Protein AF-A0A257LWN8-F1 (afdb_monomer)

Mean predicted aligned error: 12.32 Å

pLDDT: mean 83.29, std 18.0, range [47.53, 98.19]

Secondary structure (DSSP, 8-state):
--SSSHHHHHHTTS-----PPPPP----------SS--TT-----TTS-TT--TT--EEEETTEEEE--

Radius of gyration: 31.64 Å; Cα contacts (8 Å, |Δi|>4): 46; chains: 1; bounding box: 56×40×81 Å

Structure (mmCIF, N/CA/C/O backbone):
data_AF-A0A257LWN8-F1
#
_entry.id   AF-A0A257LWN8-F1
#
loop_
_atom_site.group_PDB
_atom_site.id
_atom_site.type_symbol
_atom_site.label_atom_id
_atom_site.label_alt_id
_atom_site.label_comp_id
_atom_site.label_asym_id
_atom_site.label_entity_id
_atom_site.label_seq_id
_atom_site.pdbx_PDB_ins_code
_atom_site.Cartn_x
_atom_site.Cartn_y
_atom_site.Cartn_z
_atom_site.occupancy
_atom_site.B_iso_or_equiv
_atom_site.auth_seq_id
_atom_site.auth_comp_id
_atom_site.auth_asym_id
_atom_site.auth_atom_id
_atom_site.pdbx_PDB_model_num
ATOM 1 N N . MET A 1 1 ? -44.976 30.132 65.076 1.00 52.19 1 MET A N 1
ATOM 2 C CA . MET A 1 1 ? -43.898 30.532 64.134 1.00 52.19 1 MET A CA 1
ATOM 3 C C . MET A 1 1 ? -42.680 29.669 64.414 1.00 52.19 1 MET A C 1
ATOM 5 O O . MET A 1 1 ? -42.444 29.435 65.590 1.00 52.19 1 MET A O 1
ATOM 9 N N . LYS A 1 2 ? -41.893 29.300 63.389 1.00 55.94 2 LYS A N 1
ATOM 10 C CA . LYS A 1 2 ? -40.691 28.432 63.458 1.00 55.94 2 LYS A CA 1
ATOM 11 C C . LYS A 1 2 ? -41.110 26.952 63.480 1.00 55.94 2 LYS A C 1
ATOM 13 O O . LYS A 1 2 ? -41.471 26.454 64.526 1.00 55.94 2 LYS A O 1
ATOM 18 N N . THR A 1 3 ? -41.308 26.282 62.345 1.00 55.31 3 THR A N 1
ATOM 19 C CA . THR A 1 3 ? -40.274 25.385 61.784 1.00 55.31 3 THR A CA 1
ATOM 20 C C . THR A 1 3 ? -40.495 25.036 60.300 1.00 55.31 3 THR A C 1
ATOM 22 O O . THR A 1 3 ? -39.811 24.172 59.775 1.00 55.31 3 THR A O 1
ATOM 25 N N . LEU A 1 4 ? -41.399 25.708 59.576 1.00 53.53 4 LEU A N 1
ATOM 26 C CA . LEU A 1 4 ? -41.772 25.318 58.199 1.00 53.53 4 LEU A CA 1
ATOM 27 C C . LEU A 1 4 ? -40.777 25.762 57.097 1.00 53.53 4 LEU A C 1
ATOM 29 O O . LEU A 1 4 ? -41.001 25.525 55.916 1.00 53.53 4 LEU A O 1
ATOM 33 N N . ARG A 1 5 ? -39.673 26.427 57.463 1.00 52.72 5 ARG A N 1
ATOM 34 C CA . ARG A 1 5 ? -38.714 27.043 56.524 1.00 52.72 5 ARG A CA 1
ATOM 35 C C . ARG A 1 5 ? -37.521 26.185 56.045 1.00 52.72 5 ARG A C 1
ATOM 37 O O . ARG A 1 5 ? -37.006 26.542 54.991 1.00 52.72 5 ARG A O 1
ATOM 44 N N . PRO A 1 6 ? -37.061 25.093 56.698 1.00 52.12 6 PRO A N 1
ATOM 45 C CA . PRO A 1 6 ? -35.903 24.351 56.197 1.00 52.12 6 PRO A CA 1
ATOM 46 C C . PRO A 1 6 ? -36.293 23.324 55.125 1.00 52.12 6 PRO A C 1
ATOM 48 O O . PRO A 1 6 ? -35.451 22.926 54.331 1.00 52.12 6 PRO A O 1
ATOM 51 N N . LEU A 1 7 ? -37.571 22.926 55.060 1.00 48.53 7 LEU A N 1
ATOM 52 C CA . LEU A 1 7 ? -38.035 21.900 54.124 1.00 48.53 7 LEU A CA 1
ATOM 53 C C . LEU A 1 7 ? -38.171 22.438 52.689 1.00 48.53 7 LEU A C 1
ATOM 55 O O . LEU A 1 7 ? -37.865 21.736 51.732 1.00 48.53 7 LEU A O 1
ATOM 59 N N . LEU A 1 8 ? -38.548 23.711 52.534 1.00 49.12 8 LEU A N 1
ATOM 60 C CA . LEU A 1 8 ? -38.677 24.367 51.226 1.00 49.12 8 LEU A CA 1
ATOM 61 C C . LEU A 1 8 ? -37.324 24.705 50.575 1.00 49.12 8 LEU A C 1
ATOM 63 O O . LEU A 1 8 ? -37.254 24.819 49.356 1.00 49.12 8 LEU A O 1
ATOM 67 N N . LEU A 1 9 ? -36.245 24.819 51.360 1.00 47.53 9 LEU A N 1
ATOM 68 C CA . LEU A 1 9 ? -34.895 25.060 50.834 1.00 47.53 9 LEU A CA 1
ATOM 69 C C . LEU A 1 9 ? -34.215 23.779 50.318 1.00 47.53 9 LEU A C 1
ATOM 71 O O . LEU A 1 9 ? -33.267 23.865 49.545 1.00 47.53 9 LEU A O 1
ATOM 75 N N . PHE A 1 10 ? -34.692 22.600 50.731 1.00 49.94 10 PHE A N 1
ATOM 76 C CA . PHE A 1 10 ? -34.077 21.318 50.373 1.00 49.94 10 PHE A CA 1
ATOM 77 C C . PHE A 1 10 ? -34.542 20.794 49.004 1.00 49.94 10 PHE A C 1
ATOM 79 O O . PHE A 1 10 ? -33.803 20.092 48.322 1.00 49.94 10 PHE A O 1
ATOM 86 N N . VAL A 1 11 ? -35.747 21.177 48.566 1.00 54.34 11 VAL A N 1
ATOM 87 C CA . VAL A 1 11 ? -36.327 20.733 47.282 1.00 54.34 11 VAL A CA 1
ATOM 88 C C . VAL A 1 11 ? -35.830 21.569 46.094 1.00 54.34 11 VAL A C 1
ATOM 90 O O . VAL A 1 11 ? -35.845 21.102 44.961 1.00 54.34 11 VAL A O 1
ATOM 93 N N . LEU A 1 12 ? -35.330 22.787 46.328 1.00 50.62 12 LEU A N 1
ATOM 94 C CA . LEU A 1 12 ? -34.873 23.674 45.251 1.00 50.62 12 LEU A CA 1
ATOM 95 C C . LEU A 1 12 ? -33.447 23.358 44.751 1.00 50.62 12 LEU A C 1
ATOM 97 O O . LEU A 1 12 ? -33.027 23.902 43.734 1.00 50.62 12 LEU A O 1
ATOM 101 N N . LEU A 1 13 ? -32.701 22.486 45.442 1.00 52.84 13 LEU A N 1
ATOM 102 C CA . LEU A 1 13 ? -31.297 22.187 45.125 1.00 52.84 13 LEU A CA 1
ATOM 103 C C . LEU A 1 13 ? -31.102 20.979 44.189 1.00 52.84 13 LEU A C 1
ATOM 105 O O . LEU A 1 13 ? -29.978 20.707 43.777 1.00 52.84 13 LEU A O 1
ATOM 109 N 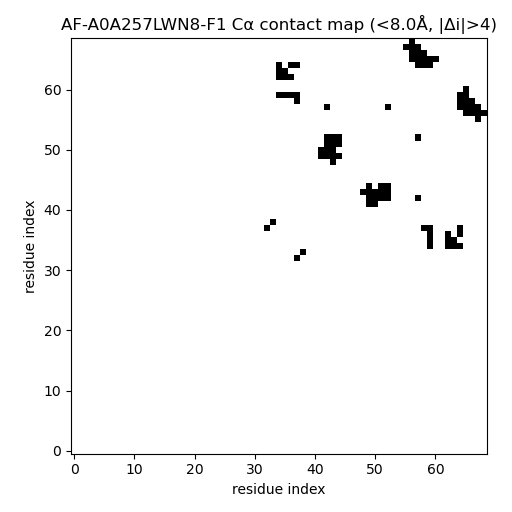N . THR A 1 14 ? -32.163 20.244 43.846 1.00 56.28 14 THR A N 1
ATOM 110 C CA . THR A 1 14 ? -32.056 18.981 43.091 1.00 56.28 14 THR A CA 1
ATOM 111 C C . THR A 1 14 ? -32.369 19.098 41.601 1.00 56.28 14 THR A C 1
ATOM 113 O O . THR A 1 14 ? -32.124 18.150 40.861 1.00 56.28 14 THR A O 1
ATOM 116 N N . SER A 1 15 ? -32.858 20.243 41.119 1.00 57.53 15 SER A N 1
ATOM 117 C CA . SER A 1 15 ? -33.285 20.390 39.721 1.00 57.53 15 SER A CA 1
ATOM 118 C C . SER A 1 15 ? -32.244 21.102 38.852 1.00 57.53 15 SER A C 1
ATOM 120 O O . SER A 1 15 ? -32.547 22.092 38.189 1.00 57.53 15 SER A O 1
ATOM 122 N N . ILE A 1 16 ? -31.008 20.597 38.828 1.00 69.56 16 ILE A N 1
ATOM 123 C CA . ILE A 1 16 ? -30.078 20.909 37.735 1.00 69.56 16 ILE A CA 1
ATOM 124 C C . ILE A 1 16 ? -30.335 19.864 36.651 1.00 69.56 16 ILE A C 1
ATOM 126 O O . ILE A 1 16 ? -29.843 18.740 36.734 1.00 69.56 16 ILE A O 1
ATOM 130 N N . ALA A 1 17 ? -31.134 20.220 35.644 1.00 69.00 17 ALA A N 1
ATOM 131 C CA . ALA A 1 17 ? -31.267 19.410 34.440 1.00 69.00 17 ALA A CA 1
ATOM 132 C C . ALA A 1 17 ? -29.895 19.350 33.749 1.00 69.00 17 ALA A C 1
ATOM 134 O O . ALA A 1 17 ? -29.411 20.340 33.197 1.00 69.00 17 ALA A O 1
ATOM 135 N N . ARG A 1 18 ? -29.230 18.196 33.842 1.00 71.88 18 ARG A N 1
ATOM 136 C CA . ARG A 1 18 ? -27.975 17.922 33.144 1.00 71.88 18 ARG A CA 1
ATOM 137 C C . ARG A 1 18 ? -28.312 17.783 31.659 1.00 71.88 18 ARG A C 1
ATOM 139 O O . ARG A 1 18 ? -28.972 16.826 31.277 1.00 71.88 18 ARG A O 1
ATOM 146 N N . A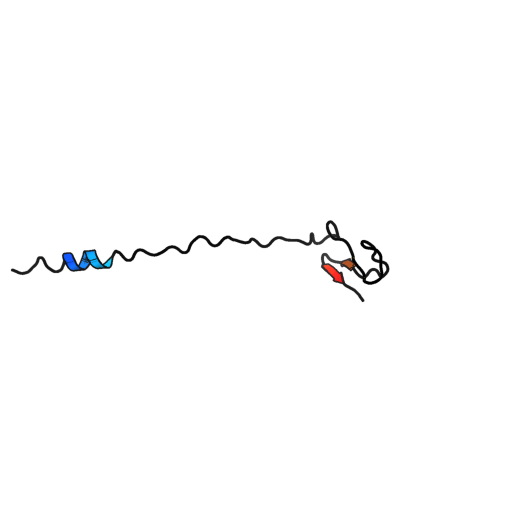LA A 1 19 ? -27.883 18.734 30.832 1.00 75.62 19 ALA A N 1
ATOM 147 C CA . ALA A 1 19 ? -27.901 18.543 29.388 1.00 75.62 19 ALA A CA 1
ATOM 148 C C . ALA A 1 19 ? -26.954 17.380 29.061 1.00 75.62 19 ALA A C 1
ATOM 150 O O . ALA A 1 19 ? -25.744 17.491 29.283 1.00 75.62 19 ALA A O 1
ATOM 151 N N . GLU A 1 20 ? -27.499 16.252 28.608 1.00 75.69 20 GLU A N 1
ATOM 152 C CA . GLU A 1 20 ? -26.669 15.190 28.056 1.00 75.69 20 GLU A CA 1
ATOM 153 C C . GLU A 1 20 ? -26.087 15.683 26.729 1.00 75.69 20 GLU A C 1
ATOM 155 O O . GLU A 1 20 ? -26.827 16.224 25.898 1.00 75.69 20 GLU A O 1
ATOM 160 N N . PRO A 1 21 ? -24.764 15.564 26.525 1.00 76.69 21 PRO A N 1
ATOM 161 C CA . PRO A 1 21 ? -24.192 15.836 25.220 1.00 76.69 21 PRO A CA 1
ATOM 162 C C . PRO A 1 21 ? -24.871 14.912 24.209 1.00 76.69 21 PRO A C 1
ATOM 164 O O . PRO A 1 21 ? -25.025 13.717 24.460 1.00 76.69 21 PRO A O 1
ATOM 167 N N . ALA A 1 22 ? -25.297 15.477 23.076 1.00 77.75 22 ALA A N 1
ATOM 168 C CA . ALA A 1 22 ? -25.822 14.684 21.975 1.00 77.75 22 ALA A CA 1
ATOM 169 C C . ALA A 1 22 ? -24.820 13.562 21.651 1.00 77.75 22 ALA A C 1
ATOM 171 O O . ALA A 1 22 ? -23.610 13.825 21.689 1.00 77.75 22 ALA A O 1
ATOM 172 N N . PRO A 1 23 ? -25.289 12.335 21.356 1.00 75.06 23 PRO A N 1
ATOM 173 C CA . PRO A 1 23 ? -24.395 11.245 21.006 1.00 75.06 23 PRO A CA 1
ATOM 174 C C . PRO A 1 23 ? -23.515 11.716 19.853 1.00 75.06 23 PRO A C 1
ATOM 176 O O . PRO A 1 23 ? -24.009 12.092 18.787 1.00 75.06 23 PRO A O 1
ATOM 179 N N . ALA A 1 24 ? -22.207 11.768 20.102 1.00 77.81 24 ALA A N 1
ATOM 180 C CA . ALA A 1 24 ? -21.252 12.041 19.052 1.00 77.81 24 ALA A CA 1
ATOM 181 C C . ALA A 1 24 ? -21.446 10.957 17.991 1.00 77.81 24 ALA A C 1
ATOM 183 O O . ALA A 1 24 ? -21.505 9.772 18.319 1.00 77.81 24 ALA A O 1
ATOM 184 N N . VAL A 1 25 ? -21.587 11.359 16.728 1.00 78.75 25 VAL A N 1
ATOM 185 C CA . VAL A 1 25 ? -21.549 10.405 15.622 1.00 78.75 25 VAL A CA 1
ATOM 186 C C . VAL A 1 25 ? -20.159 9.786 15.659 1.00 78.75 25 VAL A C 1
ATOM 188 O O . VAL A 1 25 ? -19.173 10.433 15.309 1.00 78.75 25 VAL A O 1
ATOM 191 N N . GLU A 1 26 ? -20.064 8.563 16.172 1.00 82.25 26 GLU A N 1
ATOM 192 C CA . GLU A 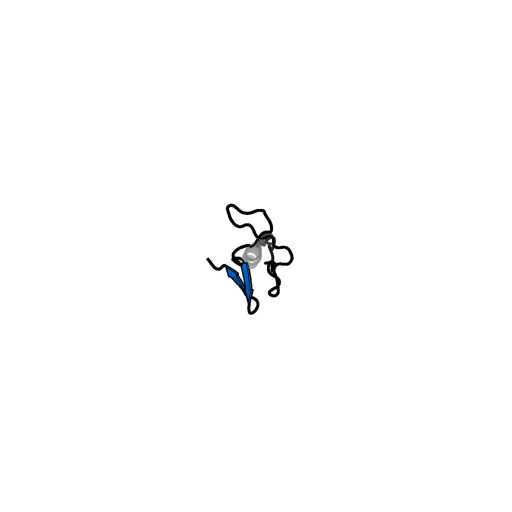1 26 ? -18.805 7.840 16.171 1.00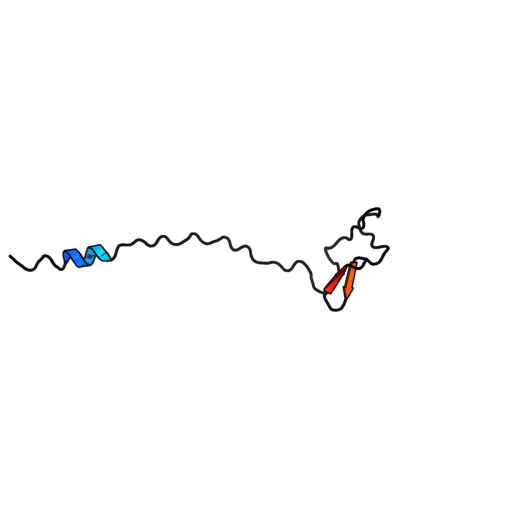 82.25 26 GLU A CA 1
ATOM 193 C C . GLU A 1 26 ? -18.438 7.571 14.712 1.00 82.25 26 GLU A C 1
ATOM 195 O O . GLU A 1 26 ? -19.180 6.927 13.971 1.00 82.25 26 GLU A O 1
ATOM 200 N N . HIS A 1 27 ? -17.302 8.111 14.282 1.00 86.88 27 HIS A N 1
ATOM 201 C CA . HIS A 1 27 ? -16.677 7.758 13.017 1.00 86.88 27 HIS A CA 1
ATOM 202 C C . HIS A 1 27 ? -15.654 6.659 13.314 1.00 86.88 27 HIS A C 1
ATOM 204 O O . HIS A 1 27 ? -14.505 6.980 13.634 1.00 86.88 27 HIS A O 1
ATOM 210 N N . PRO A 1 28 ? -16.050 5.371 13.294 1.00 88.62 28 PRO A N 1
ATOM 211 C CA . PRO A 1 28 ? -15.129 4.299 13.618 1.00 88.62 28 PRO A CA 1
ATOM 212 C C . PRO A 1 28 ? -13.989 4.280 12.604 1.00 88.62 28 PRO A C 1
ATOM 214 O O . PRO A 1 28 ? -14.192 4.409 11.394 1.00 88.62 28 PRO A O 1
ATOM 217 N N . TRP A 1 29 ? -12.774 4.088 13.107 1.00 93.62 29 TRP A N 1
ATOM 218 C CA . TRP A 1 29 ? -11.620 3.844 12.257 1.00 93.62 29 TRP A CA 1
ATOM 219 C C . TRP A 1 29 ? -11.827 2.558 11.457 1.00 93.62 29 TRP A C 1
ATOM 221 O O . TRP A 1 29 ? -12.168 1.515 12.015 1.00 93.62 29 TRP A O 1
ATOM 231 N N . VAL A 1 30 ? -11.577 2.625 10.149 1.00 93.12 30 VAL A N 1
ATOM 232 C CA . VAL A 1 30 ? -11.635 1.465 9.256 1.00 93.12 30 VAL A CA 1
ATOM 233 C C . VAL A 1 30 ? -10.245 1.104 8.757 1.00 93.12 30 VAL A C 1
ATOM 235 O O . VAL A 1 30 ? -9.427 1.962 8.421 1.00 93.12 30 VAL A O 1
ATOM 238 N N . LYS A 1 31 ? -9.968 -0.197 8.693 1.00 94.25 31 LYS A N 1
ATOM 239 C CA . LYS A 1 31 ? -8.704 -0.711 8.175 1.00 94.25 31 LYS A CA 1
ATOM 240 C C . LYS A 1 31 ? -8.756 -0.749 6.646 1.00 94.25 31 LYS A C 1
ATOM 242 O O . LYS A 1 31 ? -9.415 -1.614 6.081 1.00 94.25 31 LYS A O 1
ATOM 247 N N . LEU A 1 32 ? -8.057 0.177 5.989 1.00 95.94 32 LEU A N 1
ATOM 248 C CA . LEU A 1 32 ? -8.024 0.263 4.519 1.00 95.94 32 LEU A CA 1
ATOM 249 C C . LEU A 1 32 ? -7.042 -0.723 3.874 1.00 95.94 32 LEU A C 1
ATOM 251 O O . LEU A 1 32 ? -7.279 -1.214 2.776 1.00 95.94 32 LEU A O 1
ATOM 255 N N . PHE A 1 33 ? -5.929 -1.014 4.547 1.00 97.38 33 PHE A N 1
ATOM 256 C CA . PHE A 1 33 ? -4.922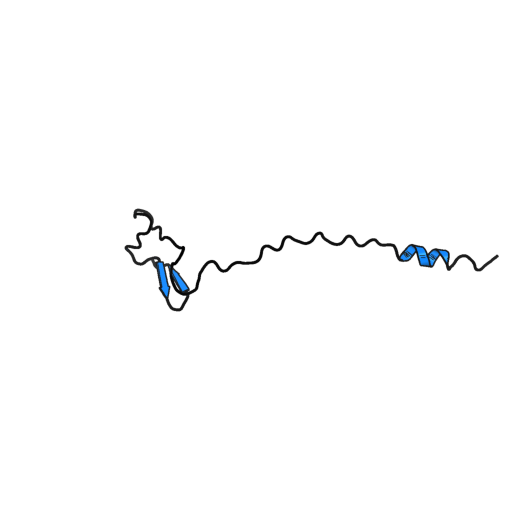 -1.941 4.043 1.00 97.38 33 PHE A CA 1
ATOM 257 C C . PHE A 1 33 ? -5.077 -3.319 4.685 1.00 97.38 33 PHE A C 1
ATOM 259 O O . PHE A 1 33 ? -5.116 -3.455 5.910 1.00 97.38 33 PHE A O 1
ATOM 266 N N . ASN A 1 34 ? -5.139 -4.357 3.854 1.00 97.69 34 ASN A N 1
ATOM 267 C CA . ASN A 1 34 ? -5.377 -5.724 4.308 1.00 97.69 34 ASN A CA 1
ATOM 268 C C . ASN A 1 34 ? -4.141 -6.395 4.947 1.00 97.69 34 ASN A C 1
ATOM 270 O O . ASN A 1 34 ? -4.297 -7.425 5.603 1.00 97.69 34 ASN A O 1
ATOM 274 N N . GLY A 1 35 ? -2.941 -5.811 4.809 1.00 97.69 35 GLY A N 1
ATOM 275 C CA . GLY A 1 35 ? -1.695 -6.358 5.360 1.00 97.69 35 GLY A CA 1
ATOM 276 C C . GLY A 1 35 ? -1.092 -7.509 4.553 1.00 97.69 35 GLY A C 1
ATOM 277 O O . GLY A 1 35 ? -0.239 -8.216 5.077 1.00 97.69 35 GLY A O 1
ATOM 278 N N . LYS A 1 36 ? -1.562 -7.754 3.327 1.00 98.00 36 LYS A N 1
ATOM 279 C CA . LYS A 1 36 ? -1.175 -8.920 2.516 1.00 98.00 36 LYS A CA 1
ATOM 280 C C . LYS A 1 36 ? -0.758 -8.540 1.104 1.00 98.00 36 LYS A C 1
ATOM 282 O O . LYS A 1 36 ? 0.233 -9.056 0.604 1.00 98.00 36 LYS A O 1
ATOM 287 N N . ASP A 1 37 ? -1.512 -7.650 0.470 1.00 97.88 37 ASP A N 1
ATOM 288 C CA . ASP A 1 37 ? -1.350 -7.317 -0.942 1.00 97.88 37 ASP A CA 1
ATOM 289 C C . ASP A 1 37 ? -2.027 -5.979 -1.286 1.00 97.88 37 ASP A C 1
ATOM 291 O O . ASP A 1 37 ? -2.625 -5.315 -0.440 1.00 97.88 37 ASP A O 1
ATOM 295 N N . LEU A 1 38 ? -1.931 -5.576 -2.553 1.00 97.19 38 LEU A N 1
ATOM 296 C CA . LEU A 1 38 ? -2.507 -4.336 -3.074 1.00 97.19 38 LEU A CA 1
ATOM 297 C C . LEU A 1 38 ? -3.964 -4.501 -3.554 1.00 97.19 38 LEU A C 1
ATOM 299 O O . LEU A 1 38 ? -4.423 -3.724 -4.389 1.00 97.19 38 LEU A O 1
ATOM 303 N N . SER A 1 39 ? -4.720 -5.490 -3.065 1.00 97.50 39 SER A N 1
ATOM 304 C CA . SER A 1 39 ? -6.133 -5.644 -3.447 1.00 97.50 39 SER A CA 1
ATOM 305 C C . SER A 1 39 ? -6.939 -4.396 -3.084 1.00 97.50 39 SER A C 1
ATOM 307 O O . SER A 1 39 ? -6.921 -3.947 -1.940 1.00 97.50 39 SER A O 1
ATOM 309 N N . GLY A 1 40 ? -7.659 -3.838 -4.061 1.00 96.75 40 GLY A N 1
ATOM 310 C CA . GLY A 1 40 ? -8.388 -2.573 -3.904 1.00 96.75 40 GLY A CA 1
ATOM 311 C C . GLY A 1 40 ? -7.520 -1.317 -4.052 1.00 96.75 40 GLY A C 1
ATOM 312 O O . GLY A 1 40 ? -8.042 -0.210 -3.955 1.00 96.75 40 GLY A O 1
ATOM 313 N N . TRP A 1 41 ? -6.224 -1.471 -4.334 1.00 97.19 41 TRP A N 1
ATOM 314 C CA . TRP A 1 41 ? -5.289 -0.381 -4.596 1.00 97.19 41 TRP A CA 1
ATOM 315 C C . TRP A 1 41 ? -4.849 -0.402 -6.061 1.00 97.19 41 TRP A C 1
ATOM 317 O O . TRP A 1 41 ? -4.624 -1.455 -6.650 1.00 97.19 41 TRP A O 1
ATOM 327 N N . THR A 1 42 ? -4.720 0.775 -6.671 1.00 97.31 42 THR A N 1
ATOM 328 C CA . THR A 1 42 ? -4.211 0.929 -8.042 1.00 97.31 42 THR A CA 1
ATOM 329 C C . THR A 1 42 ? -2.990 1.834 -8.014 1.00 97.31 42 THR 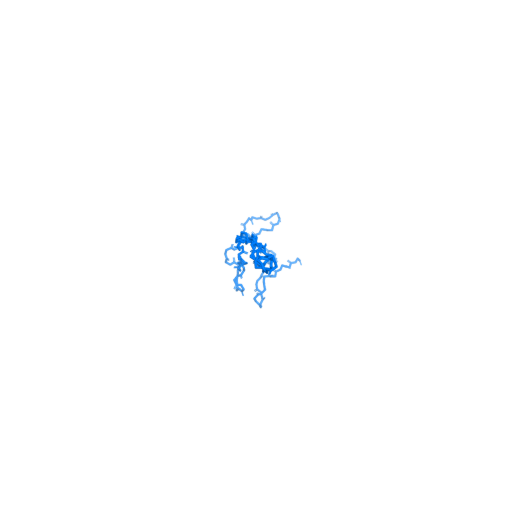A C 1
ATOM 331 O O . THR A 1 42 ? -3.072 2.972 -7.553 1.00 97.31 42 THR A O 1
ATOM 334 N N . ALA A 1 43 ? -1.851 1.332 -8.490 1.00 96.56 43 ALA A N 1
ATOM 335 C CA . ALA A 1 43 ? -0.622 2.112 -8.544 1.00 96.56 43 ALA A CA 1
ATOM 336 C C . ALA A 1 43 ? -0.753 3.270 -9.542 1.00 96.56 43 ALA A C 1
ATOM 338 O O . ALA A 1 43 ? -1.302 3.117 -10.635 1.00 96.56 43 ALA A O 1
ATOM 339 N N . LYS A 1 44 ? -0.197 4.429 -9.187 1.00 96.12 44 LYS A N 1
ATOM 340 C CA . LYS A 1 44 ? -0.042 5.549 -10.113 1.00 96.12 44 LYS A CA 1
ATOM 341 C C . LYS A 1 44 ? 1.344 6.153 -9.961 1.00 96.12 44 LYS A C 1
ATOM 343 O O . LYS A 1 44 ? 1.601 6.912 -9.033 1.00 96.12 44 LYS A O 1
ATOM 348 N N . VAL A 1 45 ? 2.216 5.850 -10.917 1.00 96.12 45 VAL A N 1
ATOM 349 C CA . VAL A 1 45 ? 3.516 6.516 -11.052 1.00 96.12 45 VAL A CA 1
ATOM 350 C C . VAL A 1 45 ? 3.369 7.691 -12.020 1.00 96.12 45 VAL A C 1
ATOM 352 O O . VAL A 1 45 ? 2.657 7.599 -13.028 1.00 96.12 45 VAL A O 1
ATOM 355 N N . ASN A 1 46 ? 3.975 8.835 -11.702 1.00 95.44 46 ASN A N 1
ATOM 356 C CA . ASN A 1 46 ? 3.942 9.994 -12.592 1.00 95.44 46 ASN A CA 1
ATOM 357 C C . ASN A 1 46 ? 4.615 9.654 -13.935 1.00 95.44 46 ASN A C 1
ATOM 359 O O . ASN A 1 46 ? 5.640 8.986 -13.948 1.00 95.44 46 ASN A O 1
ATOM 363 N N . GLY A 1 47 ? 4.023 10.077 -15.053 1.00 96.94 47 GLY A N 1
ATOM 364 C CA . GLY A 1 47 ? 4.521 9.746 -16.397 1.00 96.94 47 GLY A CA 1
ATOM 365 C C . GLY A 1 47 ? 4.197 8.334 -16.918 1.00 96.94 47 GLY A C 1
ATOM 366 O O . GLY A 1 47 ? 4.484 8.059 -18.076 1.00 96.94 47 GLY A O 1
ATOM 367 N N . HIS A 1 48 ? 3.560 7.468 -16.120 1.00 97.00 48 HIS A N 1
ATOM 368 C CA . HIS A 1 48 ? 3.176 6.102 -16.520 1.00 97.00 48 HIS A CA 1
ATOM 369 C C . HIS A 1 48 ? 1.660 5.893 -16.538 1.00 97.00 48 HIS A C 1
ATOM 371 O O . HIS A 1 48 ? 0.904 6.675 -15.937 1.00 97.00 48 HIS A O 1
ATOM 377 N N . VAL A 1 49 ? 1.206 4.835 -17.215 1.00 98.19 49 VAL A N 1
ATOM 378 C CA . VAL A 1 49 ? -0.220 4.490 -17.287 1.00 98.19 49 VAL A CA 1
ATOM 379 C C . VAL A 1 49 ? -0.726 4.104 -15.890 1.00 98.19 49 VAL A C 1
ATOM 381 O O . VAL A 1 49 ? 0.012 3.587 -15.053 1.00 98.19 49 VAL A O 1
ATOM 384 N N . CYS A 1 50 ? -1.989 4.415 -15.590 1.00 97.69 50 CYS A N 1
ATOM 385 C CA . CYS A 1 50 ? -2.603 4.025 -14.320 1.00 97.69 50 CYS A CA 1
ATOM 386 C C . CYS A 1 50 ? -2.629 2.494 -14.186 1.00 97.69 50 CYS A C 1
ATOM 388 O O . CYS A 1 50 ? -2.993 1.800 -15.131 1.00 97.69 50 CYS A O 1
ATOM 390 N N . GLY A 1 51 ? -2.247 1.980 -13.020 1.00 97.38 51 GLY A N 1
ATOM 391 C CA . GLY A 1 51 ? -2.100 0.550 -12.756 1.00 97.38 51 GLY A CA 1
ATOM 392 C C . GLY A 1 51 ? -0.702 -0.001 -13.039 1.00 97.38 51 GLY A C 1
ATOM 393 O O . GLY A 1 51 ? -0.381 -1.085 -12.555 1.00 97.38 51 GLY A O 1
ATOM 394 N N . GLU A 1 52 ? 0.162 0.733 -13.745 1.00 97.12 52 GLU A N 1
ATOM 395 C CA . GLU A 1 52 ? 1.543 0.304 -13.960 1.00 97.12 52 GLU A CA 1
ATOM 396 C C . GLU A 1 52 ? 2.427 0.609 -12.743 1.00 97.12 52 GLU A C 1
ATOM 398 O O . GLU A 1 52 ? 2.353 1.674 -12.125 1.00 97.12 52 GLU A O 1
ATOM 403 N N . ASN A 1 53 ? 3.319 -0.334 -12.435 1.00 96.00 53 ASN A N 1
ATOM 404 C CA . ASN A 1 53 ? 4.338 -0.207 -11.394 1.00 96.00 53 ASN A CA 1
ATOM 405 C C . ASN A 1 53 ? 5.725 -0.599 -11.948 1.00 96.00 53 ASN A C 1
ATO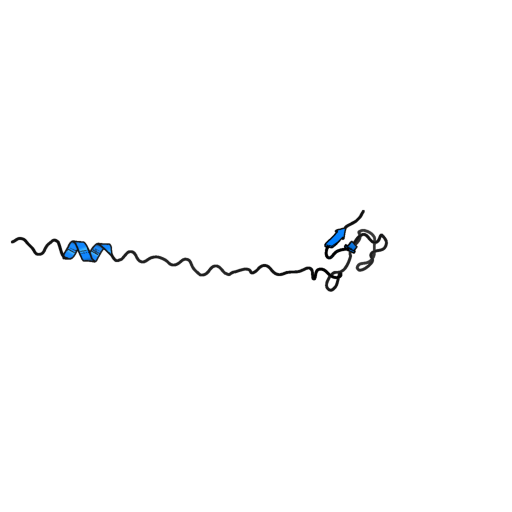M 407 O O . ASN A 1 53 ? 6.328 -1.570 -11.482 1.00 96.00 53 ASN A O 1
ATOM 411 N N . PRO A 1 54 ? 6.226 0.105 -12.982 1.00 96.06 54 PRO A N 1
ATOM 412 C CA . PRO A 1 54 ? 7.392 -0.328 -13.758 1.00 96.06 54 PRO A CA 1
ATOM 413 C C . PRO A 1 54 ? 8.685 -0.360 -12.935 1.00 96.06 54 PRO A C 1
ATOM 415 O O . PRO A 1 54 ? 9.559 -1.182 -13.192 1.00 96.06 54 PRO A O 1
ATOM 418 N N . PHE A 1 55 ? 8.789 0.489 -11.911 1.00 95.94 55 PHE A N 1
ATOM 419 C CA . PHE A 1 55 ? 9.957 0.570 -11.028 1.00 95.94 55 PHE A CA 1
ATOM 420 C C . PHE A 1 55 ? 9.823 -0.274 -9.760 1.00 95.94 55 PHE A C 1
ATOM 422 O O . PHE A 1 55 ? 10.691 -0.210 -8.895 1.00 95.94 55 PHE A O 1
ATOM 429 N N . LYS A 1 56 ? 8.735 -1.047 -9.619 1.00 95.50 56 LYS A N 1
ATOM 430 C CA . LYS A 1 56 ? 8.399 -1.756 -8.373 1.00 95.50 56 LYS A CA 1
ATOM 431 C C . LYS A 1 56 ? 8.358 -0.815 -7.156 1.00 95.50 56 LYS A C 1
ATOM 433 O O . LYS A 1 56 ? 8.681 -1.221 -6.045 1.00 95.50 56 LYS A O 1
ATOM 438 N N . THR A 1 57 ? 7.938 0.434 -7.373 1.00 96.62 57 THR A N 1
ATOM 439 C CA . THR A 1 57 ? 7.836 1.481 -6.348 1.00 96.62 57 THR A CA 1
ATOM 440 C C . THR A 1 57 ? 6.922 1.060 -5.211 1.00 96.62 57 THR A C 1
ATOM 442 O O . THR A 1 57 ? 7.257 1.281 -4.055 1.00 96.62 57 THR A O 1
ATOM 445 N N . PHE A 1 58 ? 5.785 0.442 -5.535 1.00 97.69 58 PHE A N 1
ATOM 446 C CA . PHE A 1 58 ? 4.842 -0.076 -4.547 1.00 97.69 58 PHE A CA 1
ATOM 447 C C . PHE A 1 58 ? 5.023 -1.588 -4.393 1.00 97.69 58 PHE A C 1
ATOM 449 O O . PHE A 1 58 ? 4.857 -2.326 -5.367 1.00 97.69 58 PHE A O 1
ATOM 456 N N . SER A 1 59 ? 5.333 -2.061 -3.189 1.00 97.25 59 SER A N 1
ATOM 457 C CA . S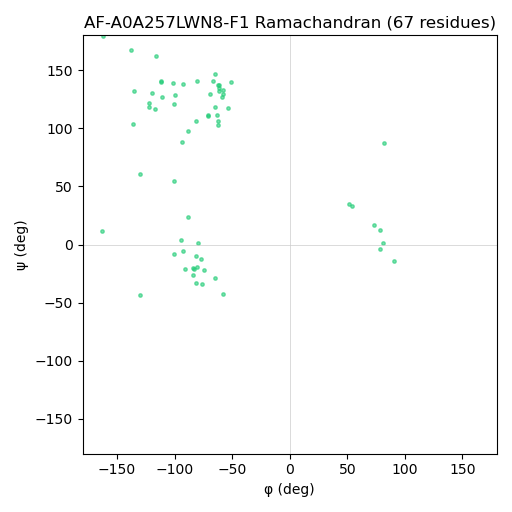ER A 1 59 ? 5.408 -3.494 -2.870 1.00 97.25 59 SER A CA 1
ATOM 458 C C . SER A 1 59 ? 4.777 -3.792 -1.510 1.00 97.25 59 SER A C 1
ATOM 460 O O . SER A 1 59 ? 4.468 -2.877 -0.746 1.00 97.25 59 SER A O 1
ATOM 462 N N . VAL A 1 60 ? 4.539 -5.075 -1.219 1.00 97.88 60 VAL A N 1
ATOM 463 C CA . VAL A 1 60 ? 4.129 -5.530 0.114 1.00 97.88 60 VAL A CA 1
ATOM 464 C C . VAL A 1 60 ? 5.140 -6.549 0.618 1.00 97.88 60 VAL A C 1
ATOM 466 O O . VAL A 1 60 ? 5.322 -7.596 0.002 1.00 97.88 60 VAL A O 1
ATOM 469 N N . GLU A 1 61 ? 5.792 -6.227 1.731 1.00 97.25 61 GLU A N 1
ATOM 470 C CA . GLU A 1 61 ? 6.811 -7.052 2.392 1.00 97.25 61 GLU A CA 1
ATOM 471 C C . GLU A 1 61 ? 6.515 -7.051 3.896 1.00 97.25 61 GLU A C 1
ATOM 473 O O . GLU A 1 61 ? 6.226 -5.998 4.459 1.00 97.25 61 GLU A O 1
ATOM 478 N N . ASP A 1 62 ? 6.509 -8.223 4.536 1.00 97.25 62 ASP A N 1
ATOM 479 C CA . ASP A 1 62 ? 6.262 -8.384 5.982 1.00 97.25 62 ASP A CA 1
ATOM 480 C C . ASP A 1 62 ? 4.987 -7.687 6.499 1.00 97.25 62 ASP A C 1
ATOM 482 O O . ASP A 1 62 ? 4.920 -7.165 7.612 1.00 97.25 62 ASP A O 1
ATOM 486 N N . GLY A 1 63 ? 3.946 -7.670 5.664 1.00 97.44 63 GLY A N 1
ATOM 487 C CA . GLY A 1 63 ? 2.668 -7.027 5.969 1.00 97.44 63 GLY A CA 1
ATOM 488 C C . GLY A 1 63 ? 2.698 -5.499 5.935 1.00 97.44 63 GLY A C 1
ATOM 489 O O . GLY A 1 63 ? 1.770 -4.863 6.439 1.00 97.44 63 GLY A O 1
ATOM 490 N N . ILE A 1 64 ? 3.728 -4.908 5.327 1.00 97.38 64 ILE A N 1
ATOM 491 C CA . ILE A 1 64 ? 3.913 -3.467 5.160 1.00 97.38 64 ILE A CA 1
ATOM 492 C C . ILE A 1 64 ? 3.769 -3.111 3.679 1.00 97.38 64 ILE A C 1
ATOM 494 O O . ILE A 1 64 ? 4.467 -3.662 2.832 1.00 97.38 64 ILE A O 1
ATOM 498 N N . LEU A 1 65 ? 2.890 -2.152 3.366 1.00 97.25 65 LEU A N 1
ATOM 499 C CA . LEU A 1 65 ? 2.904 -1.470 2.071 1.00 97.25 65 LEU A CA 1
ATOM 500 C C . LEU A 1 65 ? 4.135 -0.560 2.028 1.00 97.25 65 LEU A C 1
ATOM 502 O O . LEU A 1 65 ? 4.214 0.429 2.759 1.00 97.25 65 LEU A O 1
ATOM 506 N N . LYS A 1 66 ? 5.100 -0.915 1.186 1.00 96.81 66 LYS A N 1
ATOM 507 C CA . LYS A 1 66 ? 6.390 -0.244 1.040 1.00 96.81 66 LYS A CA 1
ATOM 508 C C . LYS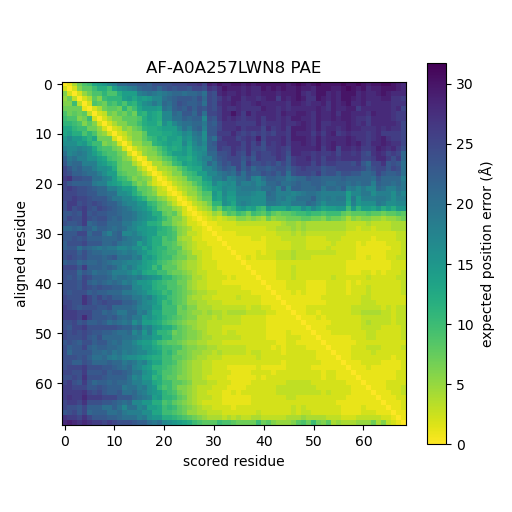 A 1 66 ? 6.384 0.642 -0.200 1.00 96.81 66 LYS A C 1
ATOM 510 O O . LYS A 1 66 ? 5.883 0.247 -1.252 1.00 96.81 66 LYS A O 1
ATOM 515 N N . VAL A 1 67 ? 6.964 1.833 -0.057 1.00 96.12 67 VAL A N 1
ATOM 516 C CA . VAL A 1 67 ? 7.215 2.773 -1.155 1.00 96.12 67 VAL A CA 1
ATOM 517 C C . VAL A 1 67 ? 8.723 2.964 -1.284 1.00 96.12 67 VAL A C 1
ATOM 519 O O . VAL A 1 67 ? 9.356 3.448 -0.348 1.00 96.12 67 VAL A O 1
ATOM 522 N N . SER A 1 68 ? 9.292 2.559 -2.420 1.00 92.62 68 SER A N 1
ATOM 523 C CA . SER A 1 68 ? 10.728 2.652 -2.720 1.00 92.62 68 SER A CA 1
ATOM 524 C C . SER A 1 68 ? 10.965 3.514 -3.957 1.00 92.62 68 SER A C 1
ATOM 526 O O . SER A 1 68 ? 10.339 3.284 -4.992 1.00 92.62 68 SER A O 1
ATOM 528 N N . TYR A 1 69 ? 11.882 4.475 -3.845 1.00 87.62 69 TYR A N 1
ATOM 529 C CA . TYR A 1 69 ? 12.358 5.314 -4.950 1.00 87.62 69 TYR A CA 1
ATOM 530 C C . TYR A 1 69 ? 13.751 4.888 -5.400 1.00 87.62 69 TYR A C 1
ATOM 532 O O . TYR A 1 69 ? 14.496 4.360 -4.542 1.00 87.62 69 TYR A O 1
#

Solvent-accessible surface area (backbone atoms only — not comparable to full-atom values): 4962 Å² total; per-residue (Å²): 135,91,78,81,69,67,67,67,62,62,68,72,73,71,77,73,84,76,81,73,78,73,82,72,82,80,78,75,86,73,84,83,72,82,48,72,60,62,81,98,58,74,45,74,46,88,100,54,58,80,61,44,57,92,81,58,29,71,45,64,56,97,54,36,84,43,81,53,132

Foldseek 3Di:
DDDPPPVVVVVVPPPPPDDDPDPDPDPDDDDPQPLPFQVVHWDDDPPDDINDDPVPQFDHDRSDTHGDD

Sequence (69 aa):
MKTLRPLLLFVLLTSIARAEPAPAVEHPWVKLFNGKDLSGWTAKVNGHVCGENPFKTFSVEDGILKVSY